Protein AF-A0A7C8ZZB2-F1 (afdb_monomer_lite)

Structure (mmCIF, N/CA/C/O backbone):
data_AF-A0A7C8ZZB2-F1
#
_entry.id   AF-A0A7C8Z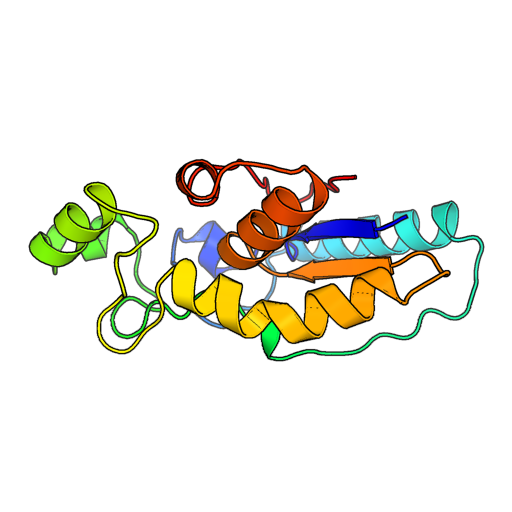ZB2-F1
#
loop_
_atom_site.group_PDB
_atom_site.id
_atom_site.type_symbol
_atom_site.label_atom_id
_atom_site.label_alt_id
_atom_site.label_comp_id
_atom_site.label_asym_id
_atom_site.label_entity_id
_atom_site.label_seq_id
_atom_site.pdbx_PDB_ins_code
_atom_site.Cartn_x
_atom_site.Cartn_y
_atom_site.Cartn_z
_atom_site.occupancy
_atom_site.B_iso_or_equiv
_atom_site.auth_seq_id
_atom_site.auth_comp_id
_atom_site.auth_asym_id
_atom_site.auth_atom_id
_atom_site.pdbx_PDB_model_num
ATOM 1 N N . PRO A 1 1 ? 7.920 -7.420 -17.772 1.00 86.00 1 PRO A N 1
ATOM 2 C CA . PRO A 1 1 ? 7.326 -7.902 -16.501 1.00 86.00 1 PRO A CA 1
ATOM 3 C C . PRO A 1 1 ? 6.980 -6.697 -15.628 1.00 86.00 1 PRO A C 1
ATOM 5 O O . PRO A 1 1 ? 7.696 -5.698 -15.703 1.00 86.00 1 PRO A O 1
ATOM 8 N N . ILE A 1 2 ? 5.913 -6.791 -14.839 1.00 91.50 2 ILE A N 1
ATOM 9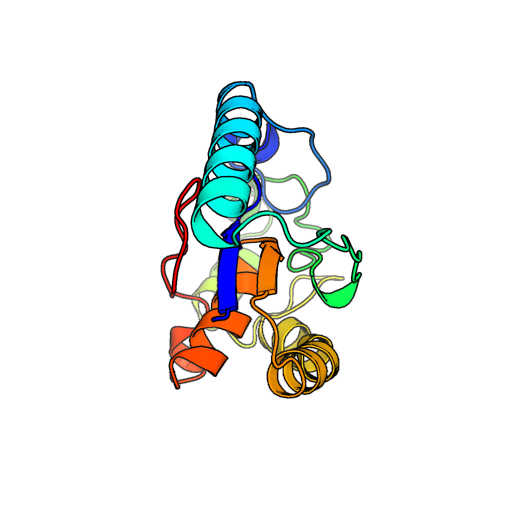 C CA . ILE A 1 2 ? 5.546 -5.783 -13.842 1.00 91.50 2 ILE A CA 1
ATOM 10 C C . ILE A 1 2 ? 5.887 -6.384 -12.482 1.00 91.50 2 ILE A C 1
ATOM 12 O O . ILE A 1 2 ? 5.403 -7.458 -12.153 1.00 91.50 2 ILE A O 1
ATOM 16 N N . LEU A 1 3 ? 6.764 -5.727 -11.731 1.00 94.31 3 LEU A N 1
ATOM 17 C CA . LEU A 1 3 ? 7.132 -6.134 -10.380 1.00 94.31 3 LEU A CA 1
ATOM 18 C C . LEU A 1 3 ? 6.460 -5.196 -9.390 1.00 94.31 3 LEU A C 1
ATOM 20 O O . LEU A 1 3 ? 6.620 -3.979 -9.492 1.00 94.31 3 LEU A O 1
ATOM 24 N N . LEU A 1 4 ? 5.741 -5.753 -8.425 1.00 97.19 4 LEU A N 1
ATOM 25 C CA . LEU A 1 4 ? 5.062 -4.995 -7.383 1.00 97.19 4 LEU A CA 1
ATOM 26 C C . LEU A 1 4 ? 5.792 -5.188 -6.057 1.00 97.19 4 LEU A C 1
ATOM 28 O O . LEU A 1 4 ? 6.079 -6.313 -5.653 1.00 97.19 4 LEU A O 1
ATOM 32 N N . THR A 1 5 ? 6.085 -4.099 -5.354 1.00 98.12 5 THR A N 1
ATOM 33 C CA . THR A 1 5 ? 6.606 -4.181 -3.989 1.00 98.12 5 THR A CA 1
ATOM 34 C C . THR A 1 5 ? 6.215 -2.974 -3.159 1.00 98.12 5 THR A C 1
ATOM 36 O O . THR A 1 5 ? 6.076 -1.858 -3.659 1.00 98.12 5 THR A O 1
ATOM 39 N N . ARG A 1 6 ? 6.079 -3.185 -1.852 1.00 98.38 6 ARG A N 1
ATOM 40 C CA . ARG A 1 6 ? 5.962 -2.082 -0.902 1.00 98.38 6 ARG A CA 1
ATOM 41 C C . ARG A 1 6 ? 7.272 -1.309 -0.797 1.00 98.38 6 ARG A C 1
ATOM 43 O O . ARG A 1 6 ? 8.348 -1.837 -1.099 1.00 98.38 6 ARG A O 1
ATOM 50 N N . HIS A 1 7 ? 7.174 -0.081 -0.301 1.00 97.75 7 HIS A N 1
ATOM 51 C CA . HIS A 1 7 ? 8.306 0.606 0.310 1.00 97.75 7 HIS A CA 1
ATOM 52 C C . HIS A 1 7 ? 8.955 -0.272 1.402 1.00 97.75 7 HIS A C 1
ATOM 54 O O . HIS A 1 7 ? 8.349 -1.214 1.928 1.00 97.75 7 HIS A O 1
ATOM 60 N N . GLY A 1 8 ? 10.209 0.022 1.749 1.00 98.19 8 GLY A N 1
ATOM 61 C CA . GLY A 1 8 ? 10.829 -0.590 2.925 1.00 98.19 8 GLY A CA 1
ATOM 62 C C . GLY A 1 8 ? 10.046 -0.240 4.194 1.00 98.19 8 GLY A C 1
ATOM 63 O O . GLY A 1 8 ? 9.399 0.799 4.245 1.00 98.19 8 GLY A O 1
ATOM 64 N N . GLU A 1 9 ? 10.092 -1.097 5.213 1.00 98.56 9 GLU A N 1
ATOM 65 C CA . GLU A 1 9 ? 9.520 -0.804 6.536 1.00 98.56 9 GLU A CA 1
ATOM 66 C C . GLU A 1 9 ? 9.822 0.638 6.992 1.00 98.56 9 GLU A C 1
ATOM 68 O O . GLU A 1 9 ? 10.980 1.057 7.022 1.00 98.56 9 GLU A O 1
ATOM 73 N N . SER A 1 10 ? 8.774 1.394 7.322 1.00 98.38 10 SER A N 1
ATOM 74 C CA . SER A 1 10 ? 8.869 2.754 7.861 1.00 98.38 10 SER A CA 1
ATOM 75 C C . SER A 1 10 ? 8.820 2.774 9.389 1.00 98.38 10 SER A C 1
ATOM 77 O O . SER A 1 10 ? 8.410 1.804 10.033 1.00 98.38 10 SER A O 1
ATOM 79 N N . LEU A 1 11 ? 9.179 3.907 9.996 1.00 98.19 11 LEU A N 1
ATOM 80 C CA . LEU A 1 11 ? 9.036 4.092 11.445 1.00 98.19 11 LEU A CA 1
ATOM 81 C C . LEU A 1 11 ? 7.574 3.988 11.910 1.00 98.19 11 LEU A C 1
ATOM 83 O O . LEU A 1 11 ? 7.322 3.520 13.022 1.00 98.19 11 LEU A O 1
ATOM 87 N N . ASP A 1 12 ? 6.607 4.375 11.075 1.00 97.69 12 ASP A N 1
ATOM 88 C CA . ASP A 1 12 ? 5.186 4.170 11.376 1.00 97.69 12 ASP A CA 1
ATOM 89 C C . ASP A 1 12 ? 4.785 2.699 11.300 1.00 97.69 12 ASP A C 1
ATOM 91 O O . ASP A 1 12 ? 3.999 2.253 12.136 1.00 97.69 12 ASP A O 1
ATOM 95 N N . ASN A 1 13 ? 5.376 1.908 10.394 1.00 97.12 13 ASN A N 1
ATOM 96 C CA . ASN A 1 13 ? 5.164 0.458 10.387 1.00 97.12 13 ASN A CA 1
ATOM 97 C C . ASN A 1 13 ? 5.656 -0.181 11.690 1.00 97.12 13 ASN A C 1
ATOM 99 O O . ASN A 1 13 ? 4.906 -0.938 12.303 1.00 97.12 13 ASN A O 1
ATOM 103 N N . VAL A 1 14 ? 6.855 0.189 12.160 1.00 97.44 14 VAL A N 1
ATOM 104 C CA . VAL A 1 14 ? 7.407 -0.285 13.446 1.00 97.44 14 VAL A CA 1
ATOM 105 C C . VAL A 1 14 ? 6.473 0.053 14.615 1.00 97.44 14 VAL A C 1
ATOM 107 O O . VAL A 1 14 ? 6.345 -0.717 15.564 1.00 97.44 14 VAL A O 1
ATOM 110 N N . ARG A 1 15 ? 5.792 1.202 14.547 1.00 96.75 15 ARG A N 1
ATOM 111 C CA . ARG A 1 15 ? 4.852 1.676 15.576 1.00 96.75 15 ARG A CA 1
ATOM 112 C C . ARG A 1 15 ? 3.412 1.190 15.377 1.00 96.75 15 ARG A C 1
ATOM 114 O O . ARG A 1 15 ? 2.570 1.484 16.220 1.00 96.75 15 ARG A O 1
ATOM 121 N N . GLY A 1 16 ? 3.109 0.497 14.279 1.00 96.25 16 GLY A N 1
ATOM 122 C CA . GLY A 1 16 ? 1.752 0.071 13.927 1.00 96.25 16 GLY A CA 1
ATOM 123 C C . GLY A 1 16 ? 0.787 1.217 13.591 1.00 96.25 16 GLY A C 1
ATOM 124 O O . GLY A 1 16 ? -0.425 1.052 13.751 1.00 96.25 16 GLY A O 1
ATOM 125 N N . ARG A 1 17 ? 1.301 2.378 13.165 1.00 96.81 17 ARG A N 1
ATOM 126 C CA . ARG A 1 17 ? 0.500 3.536 12.734 1.00 96.81 17 ARG A CA 1
ATOM 127 C C . ARG A 1 17 ? 0.121 3.399 11.257 1.00 96.81 17 ARG A C 1
ATOM 129 O O . ARG A 1 17 ? 0.893 2.856 10.466 1.00 96.81 17 ARG A O 1
ATOM 136 N N . ILE A 1 18 ? -1.077 3.857 10.898 1.00 95.06 18 ILE A N 1
ATOM 137 C CA . ILE A 1 18 ? -1.554 3.891 9.505 1.00 95.06 18 ILE A CA 1
ATOM 138 C C . ILE A 1 18 ? -1.364 5.282 8.891 1.00 95.06 18 ILE A C 1
ATOM 140 O O . ILE A 1 18 ? -1.333 6.268 9.623 1.00 95.06 18 ILE A O 1
ATOM 144 N N . GLY A 1 19 ? -1.272 5.364 7.562 1.00 93.38 19 GLY A N 1
ATOM 145 C CA . GLY A 1 19 ? -1.034 6.628 6.856 1.00 93.38 19 GLY A CA 1
ATOM 146 C C . GLY A 1 19 ? 0.323 7.244 7.215 1.00 93.38 19 GLY A C 1
ATOM 147 O O . GLY A 1 19 ? 1.279 6.517 7.492 1.00 93.38 19 GLY A O 1
ATOM 148 N N . GLY A 1 20 ? 0.382 8.577 7.250 1.00 91.88 20 GLY A N 1
ATOM 149 C CA . GLY A 1 20 ? 1.590 9.326 7.608 1.00 91.88 20 GLY A CA 1
ATOM 150 C C . GLY A 1 20 ? 2.621 9.431 6.478 1.00 91.88 20 GLY A C 1
ATOM 151 O O . GLY A 1 20 ? 2.378 9.008 5.353 1.00 91.88 20 GLY A O 1
ATOM 152 N N . ASP A 1 21 ? 3.772 10.027 6.801 1.00 94.31 21 ASP A N 1
ATOM 153 C CA . ASP A 1 21 ? 4.893 10.267 5.874 1.00 94.31 21 ASP A CA 1
ATOM 154 C C . ASP A 1 21 ? 6.238 10.089 6.607 1.00 94.31 21 ASP A C 1
ATOM 156 O O . ASP A 1 21 ? 7.119 10.951 6.615 1.00 94.31 21 ASP A O 1
ATOM 160 N N . SER A 1 22 ? 6.356 8.999 7.374 1.00 96.06 22 SER A N 1
ATOM 161 C CA . SER A 1 22 ? 7.585 8.707 8.115 1.00 96.06 22 SER A CA 1
ATOM 162 C C . SER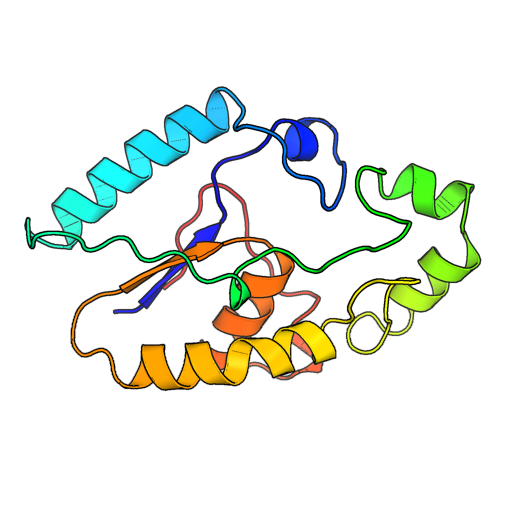 A 1 22 ? 8.692 8.148 7.227 1.00 96.06 22 SER A C 1
ATOM 164 O O . SER A 1 22 ? 8.468 7.475 6.223 1.00 96.06 22 SER A O 1
ATOM 166 N N . THR A 1 23 ? 9.929 8.374 7.664 1.00 97.62 23 THR A N 1
ATOM 167 C CA . THR A 1 23 ? 11.120 7.806 7.036 1.00 97.62 23 THR A CA 1
ATOM 168 C C . THR A 1 23 ? 11.201 6.288 7.215 1.00 97.62 23 THR A C 1
ATOM 170 O O . THR A 1 23 ? 10.527 5.691 8.064 1.00 97.62 23 THR A O 1
ATOM 173 N N . LEU A 1 24 ? 12.089 5.661 6.441 1.00 98.25 24 LEU A N 1
ATOM 174 C CA . LEU A 1 24 ? 12.426 4.247 6.581 1.00 98.25 24 LEU A CA 1
ATOM 175 C C . LEU A 1 24 ? 13.041 3.938 7.958 1.00 98.25 24 LEU A C 1
ATOM 177 O O . LEU A 1 24 ? 13.708 4.779 8.564 1.00 98.25 24 LEU A O 1
ATOM 181 N N . SER A 1 25 ? 12.813 2.716 8.439 1.00 98.50 25 SER A N 1
ATOM 182 C CA . SER A 1 25 ? 13.592 2.105 9.518 1.00 98.50 25 SER A CA 1
ATOM 183 C C . SER A 1 25 ? 14.935 1.590 8.981 1.00 98.50 25 SER A C 1
ATOM 185 O O . SER A 1 25 ? 15.131 1.478 7.768 1.00 98.50 25 SER A O 1
ATOM 187 N N . ASP A 1 26 ? 15.843 1.172 9.868 1.00 98.50 26 ASP A N 1
ATOM 188 C CA . ASP A 1 26 ? 17.103 0.526 9.465 1.00 98.50 26 ASP A CA 1
ATOM 189 C C . ASP A 1 26 ? 16.865 -0.730 8.604 1.00 98.50 26 ASP A C 1
ATOM 191 O O . ASP A 1 26 ? 17.596 -1.002 7.645 1.00 98.50 26 ASP A O 1
ATOM 195 N N . ALA A 1 27 ? 15.810 -1.493 8.911 1.00 98.44 27 ALA A N 1
ATOM 196 C CA . ALA A 1 27 ? 15.414 -2.656 8.124 1.00 98.44 27 ALA A CA 1
ATOM 197 C C . ALA A 1 27 ? 14.840 -2.244 6.755 1.00 98.44 27 ALA A C 1
ATOM 199 O O . ALA A 1 27 ? 15.114 -2.901 5.747 1.00 98.44 27 ALA A O 1
ATOM 200 N N . GLY A 1 28 ? 14.086 -1.141 6.698 1.00 98.56 28 GLY A N 1
ATOM 201 C CA . GLY A 1 28 ? 13.607 -0.531 5.456 1.00 98.56 28 GLY A CA 1
ATOM 202 C C . GLY A 1 28 ? 14.740 -0.077 4.534 1.00 98.56 28 GLY A C 1
ATOM 203 O O . GLY A 1 28 ? 14.732 -0.408 3.347 1.00 98.56 28 GLY A O 1
ATOM 204 N N . GLU A 1 29 ? 15.753 0.594 5.080 1.00 98.56 29 GLU A N 1
ATOM 205 C CA . GLU A 1 29 ? 16.957 1.016 4.351 1.00 98.56 29 GLU A CA 1
ATOM 206 C C . GLU A 1 29 ? 17.752 -0.179 3.807 1.00 98.56 29 GLU A C 1
ATOM 208 O O . GLU A 1 29 ? 18.221 -0.186 2.662 1.00 98.56 29 GLU A O 1
ATOM 213 N N . LEU A 1 30 ? 17.881 -1.244 4.605 1.00 98.44 30 LEU A N 1
ATOM 214 C CA . LEU A 1 30 ? 18.513 -2.483 4.155 1.00 98.44 30 LEU A CA 1
ATOM 215 C C . LEU A 1 30 ? 17.735 -3.124 2.998 1.00 98.44 30 LEU A C 1
ATOM 217 O O . LEU A 1 30 ? 18.345 -3.615 2.042 1.00 98.44 30 LEU A O 1
ATOM 221 N N . TYR A 1 31 ? 16.405 -3.119 3.069 1.00 98.50 31 TYR A N 1
ATOM 222 C CA . TYR A 1 31 ? 15.561 -3.616 1.990 1.00 98.50 31 TYR A CA 1
ATOM 223 C C . TYR A 1 31 ? 15.732 -2.796 0.707 1.00 98.50 31 TYR A C 1
ATOM 225 O O . TYR A 1 31 ? 15.949 -3.388 -0.349 1.00 98.50 31 TYR A O 1
ATOM 233 N N . ALA A 1 32 ? 15.735 -1.463 0.789 1.00 97.56 32 ALA A N 1
ATOM 234 C CA . ALA A 1 32 ? 15.927 -0.590 -0.370 1.00 97.56 32 ALA A CA 1
ATOM 235 C C . ALA A 1 32 ? 17.243 -0.895 -1.113 1.00 97.56 32 ALA A C 1
ATOM 237 O O . ALA A 1 32 ? 17.253 -1.051 -2.336 1.00 97.56 32 ALA A O 1
ATOM 238 N N . LYS A 1 33 ? 18.345 -1.096 -0.374 1.00 97.38 33 LYS A N 1
ATOM 239 C CA . LYS A 1 33 ? 19.644 -1.498 -0.951 1.00 97.38 33 LYS A CA 1
ATOM 240 C C . LYS A 1 33 ? 19.582 -2.867 -1.632 1.00 97.38 33 LYS A C 1
ATOM 242 O O . LYS A 1 33 ? 20.144 -3.055 -2.711 1.00 97.38 33 LYS A O 1
ATOM 247 N N . LYS A 1 34 ? 18.902 -3.842 -1.019 1.00 97.38 34 LYS A N 1
ATOM 248 C CA . LYS A 1 34 ? 18.721 -5.180 -1.607 1.00 97.38 34 LYS A CA 1
ATOM 249 C C . LYS A 1 34 ? 17.855 -5.137 -2.866 1.00 97.38 34 LYS A C 1
ATOM 251 O O . LYS A 1 34 ? 18.195 -5.809 -3.837 1.00 97.38 34 LYS A O 1
ATOM 256 N N . LEU A 1 35 ? 16.790 -4.337 -2.863 1.00 95.38 35 LEU A N 1
ATOM 257 C CA . LEU A 1 35 ? 15.909 -4.143 -4.010 1.00 95.38 35 LEU A CA 1
ATOM 258 C C . LEU A 1 35 ? 16.667 -3.520 -5.186 1.00 95.38 35 LEU A C 1
ATOM 260 O O . LEU A 1 35 ? 16.577 -4.037 -6.295 1.00 95.38 35 LEU A O 1
ATOM 264 N N . ALA A 1 36 ? 17.474 -2.482 -4.944 1.00 92.88 36 ALA A N 1
ATOM 265 C CA . ALA A 1 36 ? 18.308 -1.870 -5.979 1.00 92.88 36 ALA A CA 1
ATOM 266 C C . ALA A 1 36 ? 19.238 -2.902 -6.645 1.00 92.88 36 ALA A C 1
ATOM 268 O O . ALA A 1 36 ? 19.218 -3.061 -7.865 1.00 92.88 36 ALA A O 1
ATOM 269 N N . ASN A 1 37 ? 19.962 -3.687 -5.838 1.00 92.62 37 ASN A N 1
ATOM 270 C CA . ASN A 1 37 ? 20.834 -4.758 -6.332 1.00 92.62 37 ASN A CA 1
ATOM 271 C C . ASN A 1 37 ? 20.065 -5.849 -7.099 1.00 92.62 37 ASN A C 1
ATOM 273 O O . ASN A 1 37 ? 20.584 -6.427 -8.055 1.00 92.62 37 ASN A O 1
ATOM 277 N N . PHE A 1 38 ? 18.846 -6.182 -6.665 1.00 92.38 38 PHE A N 1
ATOM 278 C CA . PHE A 1 38 ? 17.991 -7.151 -7.351 1.00 92.38 38 PHE A CA 1
ATOM 279 C C . PHE A 1 38 ? 17.561 -6.638 -8.730 1.00 92.38 38 PHE A C 1
ATOM 281 O O . PHE A 1 38 ? 17.705 -7.358 -9.721 1.00 92.38 38 PHE A O 1
ATOM 288 N N . VAL A 1 39 ? 17.080 -5.394 -8.803 1.00 89.94 39 VAL A N 1
ATOM 289 C CA . VAL A 1 39 ? 16.628 -4.766 -10.052 1.00 89.94 39 VAL A CA 1
ATOM 290 C C . VAL A 1 39 ? 17.786 -4.630 -11.036 1.00 89.94 39 VAL A C 1
ATOM 292 O O . VAL A 1 39 ? 17.632 -5.012 -12.194 1.00 89.94 39 VAL A O 1
ATOM 295 N N . GLU A 1 40 ? 18.960 -4.186 -10.582 1.00 88.06 40 GLU A N 1
ATOM 296 C CA . GLU A 1 40 ? 20.155 -4.058 -11.426 1.00 88.06 40 GLU A CA 1
ATOM 297 C C . GLU A 1 40 ? 20.545 -5.395 -12.076 1.00 88.06 40 GLU A C 1
ATOM 299 O O . GLU A 1 40 ? 20.782 -5.466 -13.285 1.00 88.06 40 GLU A O 1
ATOM 304 N N . LYS A 1 41 ? 20.538 -6.481 -11.293 1.00 88.56 41 LYS A N 1
ATOM 305 C CA . LYS A 1 41 ? 20.860 -7.828 -11.784 1.00 88.56 41 LYS A CA 1
ATOM 306 C C . LYS A 1 41 ? 19.797 -8.383 -12.731 1.00 88.56 41 LYS A C 1
ATOM 308 O O . LYS A 1 41 ? 20.147 -9.028 -13.719 1.00 88.56 41 LYS A O 1
ATOM 313 N N . ARG A 1 42 ? 18.510 -8.173 -12.433 1.00 87.25 42 ARG A N 1
ATOM 314 C CA . ARG A 1 42 ? 17.390 -8.739 -13.208 1.00 87.25 42 ARG A CA 1
ATOM 315 C C . ARG A 1 42 ? 17.148 -7.987 -14.517 1.00 87.25 42 ARG A C 1
ATOM 317 O O . ARG A 1 42 ? 16.867 -8.628 -15.525 1.00 87.25 42 ARG A O 1
ATOM 324 N N . MET A 1 43 ? 17.299 -6.662 -14.511 1.00 81.94 43 MET A N 1
ATOM 325 C CA . MET A 1 43 ? 16.951 -5.783 -15.637 1.00 81.94 43 MET A CA 1
ATOM 326 C C . MET A 1 43 ? 18.159 -5.359 -16.498 1.00 81.94 43 MET A C 1
ATOM 328 O O . MET A 1 43 ? 18.032 -4.471 -17.333 1.00 81.94 43 MET A O 1
ATOM 332 N N . LYS A 1 44 ? 19.328 -5.998 -16.325 1.00 71.69 44 LYS A N 1
ATOM 333 C CA . LYS A 1 44 ? 20.520 -5.890 -17.199 1.00 71.69 44 LYS A CA 1
ATOM 334 C C . LYS A 1 44 ? 20.949 -4.455 -17.570 1.00 71.69 44 LYS A C 1
ATOM 336 O O . LYS A 1 44 ? 21.284 -4.186 -18.719 1.00 71.69 44 LYS A O 1
ATOM 341 N N . SER A 1 45 ? 21.042 -3.570 -16.576 1.00 60.69 45 SER A N 1
ATOM 342 C CA . SER A 1 45 ? 21.695 -2.249 -16.689 1.00 60.69 45 SER A CA 1
ATOM 343 C C . SER A 1 45 ? 21.129 -1.305 -17.771 1.00 60.69 45 SER A C 1
ATOM 345 O O . SER A 1 45 ? 21.839 -0.441 -18.288 1.00 60.69 45 SER A O 1
ATOM 347 N N . GLU A 1 46 ? 19.840 -1.415 -18.107 1.00 63.81 46 GLU A N 1
ATOM 348 C CA . GLU A 1 46 ? 19.156 -0.301 -18.769 1.00 63.81 46 GLU A CA 1
ATOM 349 C C . GLU A 1 46 ? 19.040 0.882 -17.797 1.00 63.81 46 GLU A C 1
ATOM 351 O O . GLU A 1 46 ? 18.902 0.712 -16.582 1.00 63.81 46 GLU A O 1
ATOM 356 N N . ARG A 1 47 ? 19.136 2.107 -18.321 1.00 68.69 47 ARG A N 1
ATOM 357 C CA . ARG A 1 47 ? 19.065 3.325 -17.509 1.00 68.69 47 ARG A CA 1
ATOM 358 C C . ARG A 1 47 ? 17.661 3.424 -16.908 1.00 68.69 47 ARG A C 1
ATOM 360 O O . ARG A 1 47 ? 16.720 3.793 -17.604 1.00 68.69 47 ARG A O 1
ATOM 367 N N . ALA A 1 48 ? 17.522 3.078 -15.630 1.00 74.75 48 ALA A N 1
ATOM 368 C CA . ALA A 1 48 ? 16.241 3.134 -14.941 1.00 74.75 48 ALA A CA 1
ATOM 369 C C . ALA A 1 48 ? 15.759 4.590 -14.854 1.00 74.75 48 ALA A C 1
ATOM 371 O O . ALA A 1 48 ? 16.434 5.448 -14.282 1.00 74.75 48 ALA A O 1
ATOM 372 N N . ALA A 1 49 ? 14.590 4.867 -15.427 1.00 85.44 49 ALA A N 1
ATOM 373 C CA . ALA A 1 49 ? 13.880 6.114 -15.199 1.00 85.44 49 ALA A CA 1
ATOM 374 C C . ALA A 1 49 ? 13.001 5.948 -13.955 1.00 85.44 49 ALA A C 1
ATOM 376 O O . ALA A 1 49 ? 12.152 5.060 -13.905 1.00 85.44 49 ALA A O 1
ATOM 377 N N . CYS A 1 50 ? 13.210 6.795 -12.950 1.00 88.56 50 CYS A N 1
ATOM 378 C CA . CYS A 1 50 ? 12.324 6.877 -11.795 1.00 88.56 50 CYS A CA 1
ATOM 379 C C . CYS A 1 50 ? 11.294 7.978 -12.051 1.00 88.56 50 CYS A C 1
ATOM 381 O O . CYS A 1 50 ? 11.668 9.115 -12.345 1.00 88.56 50 CYS A O 1
ATOM 383 N N . VAL A 1 51 ? 10.009 7.643 -11.947 1.00 92.50 51 VAL A N 1
ATOM 384 C CA . VAL A 1 51 ? 8.904 8.592 -12.113 1.00 92.50 51 VAL A CA 1
ATOM 385 C C . VAL A 1 51 ? 8.015 8.511 -10.882 1.00 92.50 51 VAL A C 1
ATOM 387 O O . VAL A 1 51 ? 7.587 7.429 -10.491 1.00 92.50 51 VAL A O 1
ATOM 390 N N . GLN A 1 52 ? 7.728 9.660 -10.277 1.00 94.62 52 GLN A N 1
ATOM 391 C CA . GLN A 1 52 ? 6.820 9.754 -9.139 1.00 94.62 52 GLN A CA 1
ATOM 392 C C . GLN A 1 52 ? 5.394 10.009 -9.622 1.00 94.62 52 GLN A C 1
ATOM 394 O O . GLN A 1 52 ? 5.162 10.881 -10.459 1.00 94.62 52 GLN A O 1
ATOM 399 N N . TRP A 1 53 ? 4.440 9.259 -9.077 1.00 95.31 53 TRP A N 1
ATOM 400 C CA . TRP A 1 53 ? 3.020 9.386 -9.389 1.00 95.31 53 TRP A CA 1
ATOM 401 C C . TRP A 1 53 ? 2.246 9.565 -8.094 1.00 95.31 53 TRP A C 1
ATOM 403 O O . TRP A 1 53 ? 2.224 8.655 -7.275 1.00 95.31 53 TRP A O 1
ATOM 413 N N . ARG A 1 54 ? 1.539 10.690 -7.936 1.00 95.00 54 ARG A N 1
ATOM 414 C CA . ARG A 1 54 ? 0.657 10.899 -6.768 1.00 95.00 54 ARG A CA 1
ATOM 415 C C . ARG A 1 54 ? -0.456 9.855 -6.670 1.00 95.00 54 ARG A C 1
ATOM 417 O O . ARG A 1 54 ? -0.934 9.544 -5.591 1.00 95.00 54 ARG A O 1
ATOM 424 N N . ALA A 1 55 ? -0.834 9.250 -7.797 1.00 96.00 55 ALA A N 1
ATOM 425 C CA . ALA A 1 55 ? -1.768 8.129 -7.817 1.00 96.00 55 ALA A CA 1
ATOM 426 C C . ALA A 1 55 ? -1.237 6.869 -7.101 1.00 96.00 55 ALA A C 1
ATOM 428 O O . ALA A 1 55 ? -2.024 5.957 -6.878 1.00 96.00 55 ALA A O 1
ATOM 429 N N . LEU A 1 56 ? 0.051 6.803 -6.738 1.00 97.56 56 LEU A N 1
ATOM 430 C CA . LEU A 1 56 ? 0.660 5.708 -5.971 1.00 97.56 56 LEU A CA 1
ATOM 431 C C . LEU A 1 56 ? 0.785 5.991 -4.465 1.00 97.56 56 LEU A C 1
ATOM 433 O O . LEU A 1 56 ? 1.282 5.124 -3.734 1.00 97.56 56 LEU A O 1
ATOM 437 N N . ASP A 1 57 ? 0.342 7.158 -3.994 1.00 97.75 57 ASP A N 1
ATOM 438 C CA . ASP A 1 57 ? 0.301 7.476 -2.564 1.00 97.75 57 ASP A CA 1
ATOM 439 C C . ASP A 1 57 ? -0.671 6.523 -1.851 1.00 97.75 57 ASP A C 1
ATOM 441 O O . ASP A 1 57 ? -1.661 6.085 -2.451 1.00 97.75 57 ASP A O 1
ATOM 445 N N . GLU A 1 58 ? -0.384 6.170 -0.593 1.00 98.19 58 GLU A N 1
ATOM 446 C CA . GLU A 1 58 ? -1.230 5.262 0.196 1.00 98.19 58 GLU A CA 1
ATOM 447 C C . GLU A 1 58 ? -2.679 5.758 0.277 1.00 98.19 58 GLU A C 1
ATOM 449 O O . GLU A 1 58 ? -2.964 6.939 0.077 1.00 98.19 58 GLU A O 1
ATOM 454 N N . ILE A 1 59 ? -3.606 4.840 0.567 1.00 98.38 59 ILE A N 1
ATOM 455 C CA . ILE A 1 59 ? -4.978 5.211 0.910 1.00 98.38 59 ILE A CA 1
ATOM 456 C C . ILE A 1 59 ? -4.974 6.281 2.009 1.00 98.38 59 ILE A C 1
ATOM 458 O O . ILE A 1 59 ? -4.420 6.081 3.091 1.00 98.38 59 ILE A O 1
ATOM 462 N N . ASN A 1 60 ? -5.614 7.412 1.733 1.00 98.19 60 ASN A N 1
ATOM 463 C CA . ASN A 1 60 ? -5.750 8.497 2.693 1.00 98.19 60 ASN A CA 1
ATOM 464 C C . ASN A 1 60 ? -6.721 8.073 3.808 1.00 98.19 60 ASN A C 1
ATOM 466 O O . ASN A 1 60 ? -7.921 7.919 3.557 1.00 98.19 60 ASN A O 1
ATOM 470 N N . ALA A 1 61 ? -6.232 7.884 5.038 1.00 97.38 61 ALA A N 1
ATOM 471 C CA . ALA A 1 61 ? -7.080 7.507 6.169 1.00 97.38 61 ALA A CA 1
ATOM 472 C C . ALA A 1 61 ? -7.722 8.724 6.862 1.00 97.38 61 ALA A C 1
ATOM 474 O O . ALA A 1 61 ? -8.434 8.572 7.858 1.00 97.38 61 ALA A O 1
ATOM 475 N N . GLY A 1 62 ? -7.534 9.930 6.321 1.00 96.69 62 GLY A N 1
ATOM 476 C CA . GLY A 1 62 ? -8.199 11.157 6.735 1.00 96.69 62 GLY A CA 1
ATOM 477 C C . GLY A 1 62 ? -7.914 11.482 8.194 1.00 96.69 62 GLY A C 1
ATOM 478 O O . GLY A 1 62 ? -6.769 11.595 8.622 1.00 96.69 62 GLY A O 1
ATOM 479 N N . VAL A 1 63 ? -8.971 11.604 8.996 1.00 96.06 63 VAL A N 1
ATOM 480 C CA . VAL A 1 63 ? -8.830 11.847 10.445 1.00 96.06 63 VAL A CA 1
ATOM 481 C C . VAL A 1 63 ? -8.146 10.697 11.198 1.00 96.06 63 VAL A C 1
ATOM 483 O O . VAL A 1 63 ? -7.747 10.882 12.346 1.00 96.06 63 VAL A O 1
ATOM 486 N N . CYS A 1 64 ? -8.021 9.521 10.577 1.00 95.81 64 CYS A N 1
ATOM 487 C CA . CYS A 1 64 ? -7.340 8.354 11.129 1.00 95.81 64 CYS A CA 1
ATOM 488 C C . CYS A 1 64 ? -5.874 8.228 10.671 1.00 95.81 64 CYS A C 1
ATOM 490 O O . CYS A 1 64 ? -5.254 7.196 10.932 1.00 95.81 64 CYS A O 1
ATOM 492 N N . ASP A 1 65 ? -5.301 9.230 10.004 1.00 95.25 65 ASP A N 1
ATOM 493 C CA . ASP A 1 65 ? -3.871 9.224 9.689 1.00 95.25 65 ASP A CA 1
ATOM 494 C C . ASP A 1 65 ? -3.015 9.339 10.958 1.00 95.25 65 ASP A C 1
ATOM 496 O O . ASP A 1 65 ? -3.322 10.066 11.905 1.00 95.25 65 ASP A O 1
ATOM 500 N N . GLY A 1 66 ? -1.907 8.602 10.9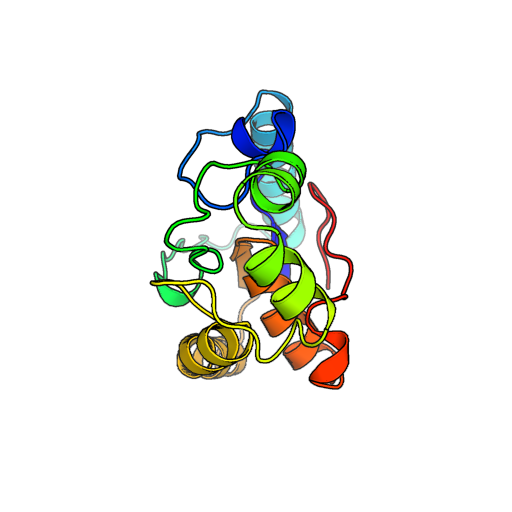82 1.00 95.19 66 GLY A N 1
ATOM 501 C CA . GLY A 1 66 ? -0.930 8.617 12.063 1.00 95.19 66 GLY A CA 1
ATOM 502 C C . GLY A 1 66 ? -1.382 7.926 13.348 1.00 95.19 66 GLY A C 1
ATOM 503 O O . GLY A 1 66 ? -0.630 7.948 14.320 1.00 95.19 66 GLY A O 1
ATOM 504 N N . VAL A 1 67 ? -2.556 7.295 13.399 1.00 95.25 67 VAL A N 1
ATOM 505 C CA . VAL A 1 67 ? -3.024 6.542 14.578 1.00 95.25 67 VAL A CA 1
ATOM 506 C C . VAL A 1 67 ? -2.904 5.035 14.372 1.00 95.25 67 VAL A C 1
ATOM 508 O O . VAL A 1 67 ? -2.795 4.532 13.254 1.00 95.25 67 VAL A O 1
ATOM 511 N N . THR A 1 68 ? -2.882 4.290 15.469 1.00 97.19 68 THR A N 1
ATOM 512 C CA . THR A 1 68 ? -2.897 2.824 15.448 1.00 97.19 68 THR A CA 1
ATOM 513 C C . THR A 1 68 ? -4.324 2.293 15.312 1.00 97.19 68 THR A C 1
ATOM 515 O O . THR A 1 68 ? -5.295 2.949 15.693 1.00 97.19 68 THR A O 1
ATOM 518 N N . TYR A 1 69 ? -4.475 1.059 14.826 1.00 94.69 69 TYR A N 1
ATOM 519 C CA . TYR A 1 69 ? -5.792 0.412 14.759 1.00 94.69 69 TYR A CA 1
ATOM 520 C C . TYR A 1 69 ? -6.473 0.278 16.132 1.00 94.69 69 TYR A C 1
ATOM 522 O O . TYR A 1 69 ? -7.694 0.412 16.215 1.00 94.69 69 TYR A O 1
ATOM 530 N N . GLU A 1 70 ? -5.705 0.059 17.202 1.00 96.94 70 GLU A N 1
ATOM 531 C CA . GLU A 1 70 ? -6.235 -0.019 18.571 1.00 96.94 70 GLU A CA 1
ATOM 532 C C . GLU A 1 70 ? -6.749 1.340 19.066 1.00 96.94 70 GLU A C 1
ATOM 534 O O . GLU A 1 70 ? -7.803 1.416 19.700 1.00 96.94 70 GLU A O 1
ATOM 539 N N . GLU A 1 71 ? -6.058 2.433 18.730 1.00 97.19 71 GLU A N 1
ATOM 540 C CA . GLU A 1 71 ? -6.533 3.789 19.023 1.00 97.19 71 GLU A CA 1
ATOM 541 C C . GLU A 1 71 ? -7.818 4.112 18.254 1.00 97.19 71 GLU A C 1
ATOM 543 O O . GLU A 1 71 ? -8.742 4.663 18.849 1.00 97.19 71 GLU A O 1
ATOM 548 N N . ILE A 1 72 ? -7.927 3.722 16.977 1.00 96.75 72 ILE A N 1
ATOM 549 C CA . ILE A 1 72 ? -9.166 3.891 16.195 1.00 96.75 72 ILE A CA 1
ATOM 550 C C . ILE A 1 72 ? -10.308 3.114 16.851 1.00 96.75 72 ILE A C 1
ATOM 552 O O . ILE A 1 72 ? -11.370 3.674 17.098 1.00 96.75 72 ILE A O 1
ATOM 556 N N . LYS A 1 73 ? -10.082 1.845 17.202 1.00 97.06 73 LYS A N 1
ATOM 557 C CA . LYS A 1 73 ? -11.089 1.000 17.855 1.00 97.06 73 LYS A CA 1
ATOM 558 C C . LYS A 1 73 ? -11.587 1.594 19.174 1.00 97.06 73 LYS A C 1
ATOM 560 O O . LYS A 1 73 ? -12.769 1.488 19.487 1.00 97.06 73 LYS A O 1
ATOM 565 N N . LYS A 1 74 ? -10.692 2.211 19.950 1.00 97.69 74 LYS A N 1
ATOM 566 C CA . LYS A 1 74 ? -11.019 2.826 21.241 1.00 97.69 74 LYS A CA 1
ATOM 567 C C . LYS A 1 74 ? -11.711 4.183 21.095 1.00 97.69 74 LYS A C 1
ATOM 569 O O . LYS A 1 74 ? -12.675 4.445 21.807 1.00 97.69 74 LYS A O 1
ATOM 574 N N . ASN A 1 75 ? -11.194 5.050 20.227 1.00 96.81 75 ASN A N 1
ATOM 575 C CA . ASN A 1 75 ? -11.604 6.455 20.146 1.00 96.81 75 ASN A CA 1
ATOM 576 C C . ASN A 1 75 ? -12.728 6.690 19.124 1.00 96.81 75 ASN A C 1
ATOM 578 O O . ASN A 1 75 ? -13.465 7.663 19.248 1.00 96.81 75 ASN A O 1
ATOM 582 N N . MET A 1 76 ? -12.852 5.821 18.118 1.00 96.38 76 MET A N 1
ATOM 583 C CA . MET A 1 76 ? -13.822 5.901 17.019 1.00 96.38 76 MET A CA 1
ATOM 584 C C . MET A 1 76 ? -14.405 4.501 16.708 1.00 96.38 76 MET A C 1
ATOM 586 O O . MET A 1 76 ? -14.219 3.975 15.607 1.00 96.38 76 MET A O 1
ATOM 590 N N . PRO A 1 77 ? -15.096 3.852 17.669 1.00 97.31 77 PRO A N 1
ATOM 591 C CA . PRO A 1 77 ? -15.559 2.467 17.523 1.00 97.31 77 PRO A CA 1
ATOM 592 C C . PRO A 1 77 ? -16.545 2.274 16.362 1.00 97.31 77 PRO A C 1
ATOM 594 O O . PRO A 1 77 ? -16.522 1.235 15.705 1.00 97.31 77 PRO A O 1
ATOM 597 N N . GLU A 1 78 ? -17.379 3.276 16.073 1.00 96.31 78 GLU A N 1
ATOM 598 C CA . GLU A 1 78 ? -18.332 3.236 14.956 1.00 96.31 78 GLU A CA 1
ATOM 599 C C . GLU A 1 78 ? -17.623 3.168 13.598 1.00 96.31 78 GLU A C 1
ATOM 601 O O . GLU A 1 78 ? -18.016 2.381 12.735 1.00 96.31 78 GLU A O 1
ATOM 606 N N . GLU A 1 79 ? -16.533 3.922 13.428 1.00 96.44 79 GLU A N 1
ATOM 607 C CA . GLU A 1 79 ? -15.707 3.893 12.216 1.00 96.44 79 GLU A CA 1
ATOM 608 C C . GLU A 1 79 ? -14.988 2.548 12.069 1.00 96.44 79 GLU A C 1
ATOM 610 O O . GLU A 1 79 ? -14.954 1.954 10.988 1.00 96.44 79 GLU A O 1
ATOM 615 N N . TYR A 1 80 ? -14.454 2.021 13.177 1.00 96.69 80 TYR A N 1
ATOM 616 C CA . TYR A 1 80 ? -13.799 0.715 13.200 1.00 96.69 80 TYR A CA 1
ATOM 617 C C . TYR A 1 80 ? -14.748 -0.410 12.753 1.00 96.69 80 TYR A C 1
ATOM 619 O O . TYR A 1 80 ? -14.388 -1.215 11.888 1.00 96.69 80 TYR A O 1
ATOM 627 N N . GLU A 1 81 ? -15.965 -0.455 13.303 1.00 97.75 81 GLU A N 1
ATOM 628 C CA . GLU A 1 81 ? -16.960 -1.471 12.944 1.00 97.75 81 GLU A CA 1
ATOM 629 C C . GLU A 1 81 ? -17.516 -1.263 11.529 1.00 97.75 81 GLU A C 1
ATOM 631 O O . GLU A 1 81 ? -17.667 -2.236 10.786 1.00 97.75 81 GLU A O 1
ATOM 636 N N . SER A 1 82 ? -17.742 -0.015 11.104 1.00 97.38 82 SER A N 1
ATOM 637 C CA . SER A 1 82 ? -18.188 0.296 9.737 1.00 97.38 82 SER A CA 1
ATOM 638 C C . SER A 1 82 ? -17.177 -0.186 8.698 1.00 97.38 82 SER A C 1
ATOM 640 O O . SER A 1 82 ? -17.543 -0.881 7.747 1.00 97.38 82 SER A O 1
ATOM 642 N N . ARG A 1 83 ? -15.885 0.074 8.928 1.00 97.12 83 ARG A N 1
ATOM 643 C CA . ARG A 1 83 ? -14.804 -0.418 8.068 1.00 97.12 83 ARG A CA 1
ATOM 644 C C . ARG A 1 83 ? -14.684 -1.935 8.067 1.00 97.12 83 ARG A C 1
ATOM 646 O O . ARG A 1 83 ? -14.323 -2.523 7.053 1.00 97.12 83 ARG A O 1
ATOM 653 N N . LYS A 1 84 ? -14.915 -2.581 9.209 1.00 96.06 84 LYS A N 1
ATOM 654 C CA . LYS A 1 84 ? -14.866 -4.044 9.315 1.00 96.06 84 LYS A CA 1
ATOM 655 C C . LYS A 1 84 ? -16.020 -4.703 8.559 1.00 96.06 84 LYS A C 1
ATOM 657 O O . LYS A 1 84 ? -15.818 -5.768 7.982 1.00 96.06 84 LYS A O 1
ATOM 662 N N . LYS A 1 85 ? -17.201 -4.080 8.568 1.00 97.19 85 LYS A N 1
ATOM 663 C CA . LYS A 1 85 ? -18.408 -4.576 7.899 1.00 97.19 85 LYS A CA 1
ATOM 664 C C . LYS A 1 85 ? -18.295 -4.533 6.375 1.00 97.19 85 LYS A C 1
ATOM 666 O O . LYS A 1 85 ? -18.697 -5.490 5.726 1.00 97.19 85 LYS A O 1
ATOM 671 N N . ASP A 1 86 ? -17.765 -3.444 5.825 1.00 96.69 86 ASP A N 1
ATOM 672 C CA . ASP A 1 86 ? -17.599 -3.273 4.380 1.00 96.69 86 ASP A CA 1
ATOM 673 C C . ASP A 1 86 ? -16.303 -2.518 4.082 1.00 96.69 86 ASP A C 1
ATOM 675 O O . ASP A 1 86 ? -16.274 -1.302 3.909 1.00 96.69 86 ASP A O 1
ATOM 679 N N . LYS A 1 87 ? -15.194 -3.255 4.055 1.00 97.81 87 LYS A N 1
ATOM 680 C CA . LYS A 1 87 ? -13.862 -2.663 3.905 1.00 97.81 87 LYS A CA 1
ATOM 681 C C . LYS A 1 87 ? -13.613 -2.096 2.506 1.00 97.81 87 LYS A C 1
ATOM 683 O O . LYS A 1 87 ? -12.740 -1.243 2.361 1.00 97.81 87 LYS A O 1
ATOM 688 N N . LEU A 1 88 ? -14.335 -2.585 1.497 1.00 97.81 88 LEU A N 1
ATOM 689 C CA . LEU A 1 88 ? -14.205 -2.133 0.115 1.00 97.81 88 LEU A CA 1
ATOM 690 C C . LEU A 1 88 ? -14.841 -0.748 -0.054 1.00 97.81 88 LEU A C 1
ATOM 692 O O . LEU A 1 88 ? -14.182 0.169 -0.548 1.00 97.81 88 LEU A O 1
ATOM 696 N N . CYS A 1 89 ? -16.090 -0.589 0.397 1.00 97.88 89 CYS A N 1
ATOM 697 C CA . CYS A 1 89 ? -16.860 0.638 0.183 1.00 97.88 89 CYS A CA 1
ATOM 698 C C . CYS A 1 89 ? -16.727 1.656 1.323 1.00 97.88 89 CYS A C 1
ATOM 700 O O . CYS A 1 89 ? -17.050 2.828 1.128 1.00 97.88 89 CYS A O 1
ATOM 702 N N . TYR A 1 90 ? -16.268 1.247 2.511 1.00 98.19 90 TYR A N 1
ATOM 703 C CA . TYR A 1 90 ? -16.041 2.173 3.618 1.00 98.19 90 TYR A CA 1
ATOM 704 C C . TYR A 1 90 ? -15.037 3.255 3.221 1.00 98.19 90 TYR A C 1
ATOM 706 O O . TYR A 1 90 ? -13.903 2.962 2.834 1.00 98.19 90 TYR A O 1
ATOM 714 N N . ARG A 1 91 ? -15.452 4.512 3.380 1.00 98.56 91 ARG A N 1
ATOM 715 C CA . ARG A 1 91 ? -14.617 5.694 3.185 1.00 98.56 91 ARG A CA 1
ATOM 716 C C . ARG A 1 91 ? -14.256 6.279 4.541 1.00 98.56 91 ARG A C 1
ATOM 718 O O . ARG A 1 91 ? -15.150 6.621 5.311 1.00 98.56 91 ARG A O 1
ATOM 725 N N . TYR A 1 92 ? -12.962 6.441 4.804 1.00 98.00 92 TYR A N 1
ATOM 726 C CA . TYR A 1 92 ? -12.513 7.136 6.009 1.00 98.00 92 TYR A CA 1
ATOM 727 C C . TYR A 1 92 ? -13.083 8.565 6.074 1.00 98.00 92 TYR A C 1
ATOM 729 O O . TYR A 1 92 ? -13.161 9.238 5.039 1.00 98.00 92 TYR A O 1
ATOM 737 N N . PRO A 1 93 ? -13.437 9.093 7.262 1.00 97.06 93 PRO A N 1
ATOM 738 C CA . PRO A 1 93 ? -13.864 10.481 7.380 1.00 97.06 93 PRO A CA 1
ATOM 739 C C . PRO A 1 93 ? -12.766 11.433 6.889 1.00 97.06 93 PRO A C 1
ATOM 741 O O . PRO A 1 93 ? -11.653 11.445 7.418 1.00 97.06 93 PRO A O 1
ATOM 744 N N . ARG A 1 94 ? -13.094 12.247 5.875 1.00 96.75 94 ARG A N 1
ATOM 745 C CA . ARG A 1 94 ? -12.147 13.121 5.145 1.00 96.75 94 ARG A CA 1
ATOM 746 C C . ARG A 1 94 ? -10.987 12.371 4.464 1.00 96.75 94 ARG A C 1
ATOM 748 O O . ARG A 1 94 ? -9.940 12.969 4.236 1.00 96.75 94 ARG A O 1
ATOM 755 N N . GLY A 1 95 ? -11.179 11.095 4.151 1.00 97.69 95 GLY A N 1
ATOM 756 C CA . GLY A 1 95 ? -10.208 10.246 3.472 1.00 97.69 95 GLY A CA 1
ATOM 757 C C . GLY A 1 95 ? -10.826 9.495 2.294 1.00 97.69 95 GLY A C 1
ATOM 758 O O . GLY A 1 95 ? -11.808 9.937 1.694 1.00 97.69 95 GLY A O 1
ATOM 759 N N . GLU A 1 96 ? -10.237 8.350 1.977 1.00 98.50 96 GLU A N 1
ATOM 760 C CA . GLU A 1 96 ? -10.569 7.501 0.835 1.00 98.50 96 GLU A CA 1
ATOM 761 C C . GLU A 1 96 ? -11.191 6.163 1.270 1.00 98.50 96 GLU A C 1
ATOM 763 O O . GLU A 1 96 ? -11.057 5.707 2.410 1.00 98.50 96 GLU A O 1
ATOM 768 N N . SER A 1 97 ? -11.884 5.528 0.330 1.00 98.56 97 SER A N 1
ATOM 769 C CA . SER A 1 97 ? -12.237 4.106 0.325 1.00 98.56 97 SER A CA 1
ATOM 770 C C . SER A 1 97 ? -11.324 3.333 -0.631 1.00 98.56 97 SER A C 1
ATOM 772 O O . SER A 1 97 ? -10.589 3.930 -1.420 1.00 98.56 97 SER A O 1
ATOM 774 N N . TYR A 1 98 ? -11.393 1.998 -0.626 1.00 98.44 98 TYR A N 1
ATOM 775 C CA . TYR A 1 98 ? -10.703 1.218 -1.662 1.00 98.44 98 TYR A CA 1
ATOM 776 C C . TYR A 1 98 ? -11.258 1.517 -3.062 1.00 98.44 98 TYR A C 1
ATOM 778 O O . TYR A 1 98 ? -10.486 1.511 -4.016 1.00 98.44 98 TYR A O 1
ATOM 786 N N . LEU A 1 99 ? -12.553 1.830 -3.194 1.00 98.06 99 LEU A N 1
ATOM 787 C CA . LEU A 1 99 ? -13.140 2.234 -4.477 1.00 98.06 99 LEU A CA 1
ATOM 788 C C . LEU A 1 99 ? -12.542 3.548 -5.002 1.00 98.06 99 LEU A C 1
ATOM 790 O O . LEU A 1 99 ? -12.250 3.644 -6.190 1.00 98.06 99 LEU A O 1
ATOM 794 N N . ASP A 1 100 ? -12.292 4.522 -4.120 1.00 98.44 100 ASP A N 1
ATOM 795 C CA . ASP A 1 100 ? -11.631 5.781 -4.499 1.00 98.44 100 ASP A CA 1
ATOM 796 C C . ASP A 1 100 ? -10.195 5.524 -4.986 1.00 98.44 100 ASP A C 1
ATOM 798 O O . ASP A 1 100 ? -9.771 6.071 -6.006 1.00 98.44 100 ASP A O 1
ATOM 802 N N . VAL A 1 101 ? -9.469 4.629 -4.298 1.00 98.31 101 VAL A N 1
ATOM 803 C CA . VAL A 1 101 ? -8.117 4.197 -4.693 1.00 98.31 101 VAL A CA 1
ATOM 804 C C . VAL A 1 101 ? -8.136 3.530 -6.069 1.00 98.31 101 VAL A C 1
ATOM 806 O O . VAL A 1 101 ? -7.327 3.876 -6.924 1.00 98.31 101 VAL A O 1
ATOM 809 N N . ILE A 1 102 ? -9.069 2.606 -6.310 1.00 97.56 102 ILE A N 1
ATOM 810 C CA . ILE A 1 102 ? -9.222 1.926 -7.604 1.00 97.56 102 ILE A CA 1
ATOM 811 C C . ILE A 1 102 ? -9.471 2.949 -8.715 1.00 97.56 102 ILE A C 1
ATOM 813 O O . ILE A 1 102 ? -8.767 2.934 -9.724 1.00 97.56 102 ILE A O 1
ATOM 817 N N . GLN A 1 103 ? -10.403 3.879 -8.502 1.00 97.25 103 GLN A N 1
ATOM 818 C CA . GLN A 1 103 ? -10.746 4.897 -9.490 1.00 97.25 103 GLN A CA 1
ATOM 819 C C . GLN A 1 103 ? -9.544 5.787 -9.846 1.00 97.25 103 GLN A C 1
ATOM 821 O O . GLN A 1 103 ? -9.297 6.057 -11.021 1.00 97.25 103 GLN A O 1
ATOM 826 N N . ARG A 1 104 ? -8.745 6.231 -8.864 1.00 97.56 104 ARG A N 1
ATOM 827 C CA . ARG A 1 104 ? -7.561 7.065 -9.161 1.00 97.56 104 ARG A CA 1
ATOM 828 C C . ARG A 1 104 ? -6.396 6.296 -9.785 1.00 97.56 104 ARG A C 1
ATOM 830 O O . ARG A 1 104 ? -5.493 6.929 -10.333 1.00 97.56 104 ARG A O 1
ATOM 837 N N . LEU A 1 105 ? -6.388 4.965 -9.695 1.00 97.44 105 LEU A N 1
ATOM 838 C CA . LEU A 1 105 ? -5.369 4.115 -10.313 1.00 97.44 105 LEU A CA 1
ATOM 839 C C . LEU A 1 105 ? -5.647 3.823 -11.793 1.00 97.44 105 LEU A C 1
ATOM 841 O O . LEU A 1 105 ? -4.719 3.407 -12.484 1.00 97.44 105 LEU A O 1
ATOM 845 N N . GLU A 1 106 ? -6.852 4.088 -12.310 1.00 95.56 106 GLU A N 1
ATOM 846 C CA . GLU A 1 106 ? -7.199 3.840 -13.721 1.00 95.56 106 GLU A CA 1
ATOM 847 C C . GLU A 1 106 ? -6.184 4.434 -14.722 1.00 95.56 106 GLU A C 1
ATOM 849 O O . GLU A 1 106 ? -5.719 3.699 -15.597 1.00 95.56 106 GLU A O 1
ATOM 854 N N . PRO A 1 107 ? -5.735 5.705 -14.603 1.00 95.19 107 PRO A N 1
ATOM 855 C CA . PRO A 1 107 ? -4.760 6.258 -15.544 1.00 95.19 107 PRO A CA 1
ATOM 856 C C . PRO A 1 107 ? -3.393 5.572 -15.461 1.00 95.19 107 PRO A C 1
ATOM 858 O O . PRO A 1 107 ? -2.694 5.462 -16.467 1.00 95.19 107 PRO A O 1
ATOM 861 N N . LEU A 1 108 ? -3.003 5.111 -14.267 1.00 94.81 108 LEU A N 1
ATOM 862 C CA . LEU A 1 108 ? -1.755 4.377 -14.071 1.00 94.81 108 LEU A CA 1
ATOM 863 C C . LEU A 1 108 ? -1.838 2.987 -14.703 1.00 94.81 108 LEU A C 1
ATOM 865 O O . LEU A 1 108 ? -0.877 2.560 -15.332 1.00 94.81 108 LEU A O 1
ATOM 869 N N . ILE A 1 109 ? -2.972 2.300 -14.559 1.00 94.38 109 ILE A N 1
ATOM 870 C CA . ILE A 1 109 ? -3.205 0.986 -15.167 1.00 94.38 109 ILE A CA 1
ATOM 871 C C . ILE A 1 109 ? -3.049 1.071 -16.689 1.00 94.38 109 ILE A C 1
ATOM 873 O O . ILE A 1 109 ? -2.270 0.313 -17.263 1.00 94.38 109 ILE A O 1
ATOM 877 N N . ILE A 1 110 ? -3.694 2.055 -17.322 1.00 93.38 110 ILE A N 1
ATOM 878 C CA . ILE A 1 110 ? -3.580 2.285 -18.770 1.00 93.38 110 ILE A CA 1
ATOM 879 C C . ILE A 1 110 ? -2.120 2.520 -19.173 1.00 93.38 110 ILE A C 1
ATOM 881 O O . ILE A 1 110 ? -1.663 2.021 -20.201 1.00 93.38 110 ILE A O 1
ATOM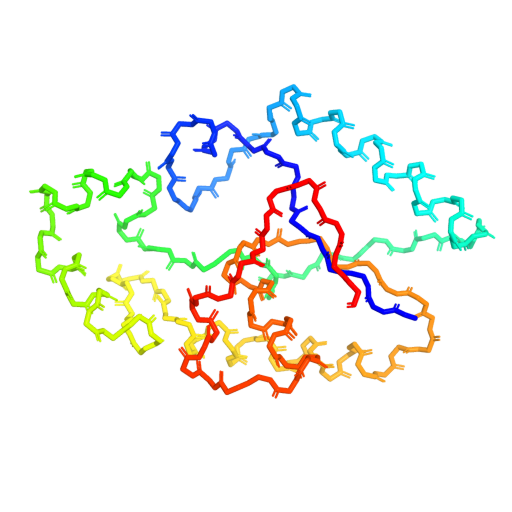 885 N N . GLU A 1 111 ? -1.364 3.279 -18.378 1.00 92.62 111 GLU A N 1
ATOM 886 C CA . GLU A 1 111 ? 0.046 3.521 -18.672 1.00 92.62 111 GLU A CA 1
ATOM 887 C C . GLU A 1 111 ? 0.892 2.253 -18.503 1.00 92.62 111 GLU A C 1
ATOM 889 O O . GLU A 1 111 ? 1.719 1.970 -19.368 1.00 92.62 111 GLU A O 1
ATOM 894 N N . LEU A 1 112 ? 0.654 1.456 -17.455 1.00 92.06 112 LEU A N 1
ATOM 895 C CA . LEU A 1 112 ? 1.338 0.181 -17.219 1.00 92.06 112 LEU A CA 1
ATOM 896 C C . LEU A 1 112 ? 1.109 -0.815 -18.364 1.00 92.06 112 LEU A C 1
ATOM 898 O O . LEU A 1 112 ? 2.066 -1.450 -18.802 1.00 92.06 112 LEU A O 1
ATOM 902 N N . GLU A 1 113 ? -0.111 -0.911 -18.900 1.00 91.50 113 GLU A N 1
ATOM 903 C CA . GLU A 1 113 ? -0.424 -1.779 -20.048 1.00 91.50 113 GLU A CA 1
ATOM 904 C C . GLU A 1 113 ? 0.301 -1.361 -21.336 1.00 91.50 113 GLU A C 1
ATOM 906 O O . GLU A 1 113 ? 0.603 -2.191 -22.198 1.00 91.50 113 GLU A O 1
ATOM 911 N N . ARG A 1 114 ? 0.606 -0.068 -21.488 1.00 92.44 114 ARG A N 1
ATOM 912 C CA . ARG A 1 114 ? 1.329 0.458 -22.656 1.00 92.44 114 ARG A CA 1
ATOM 913 C C . ARG A 1 114 ? 2.832 0.206 -22.578 1.00 92.44 114 ARG A C 1
ATOM 915 O O . ARG A 1 114 ? 3.509 0.276 -23.611 1.00 92.44 114 ARG A O 1
ATOM 922 N N . GLN A 1 115 ? 3.368 -0.083 -21.392 1.00 88.94 115 GLN A N 1
ATOM 923 C CA . GLN A 1 115 ? 4.795 -0.310 -21.208 1.00 88.94 115 GLN A CA 1
ATOM 924 C C . GLN A 1 115 ? 5.226 -1.663 -21.778 1.00 88.94 115 GLN A C 1
ATOM 926 O O . GLN A 1 115 ? 4.740 -2.726 -21.406 1.00 88.94 115 GLN A O 1
ATOM 931 N N . ARG A 1 116 ? 6.208 -1.620 -22.684 1.00 87.25 116 ARG A N 1
ATOM 932 C CA . ARG A 1 116 ? 6.861 -2.821 -23.237 1.00 87.25 116 ARG A CA 1
ATOM 933 C C . ARG A 1 116 ? 8.131 -3.201 -22.479 1.00 87.25 116 ARG A C 1
ATOM 935 O O . ARG A 1 116 ? 8.599 -4.332 -22.594 1.00 87.25 116 ARG A O 1
ATOM 942 N N . ALA A 1 117 ? 8.691 -2.252 -21.733 1.00 88.19 117 ALA A N 1
ATOM 943 C CA . ALA A 1 117 ? 9.849 -2.466 -20.883 1.00 88.19 117 ALA A CA 1
ATOM 944 C C . ALA A 1 117 ? 9.424 -3.037 -19.518 1.00 88.19 117 ALA A C 1
ATOM 946 O O . ALA A 1 117 ? 8.271 -2.885 -19.109 1.00 88.19 117 ALA A O 1
ATOM 947 N N . PRO A 1 118 ? 10.332 -3.702 -18.789 1.00 89.75 118 PRO A N 1
ATOM 948 C CA . PRO A 1 118 ? 10.083 -4.069 -17.403 1.00 89.75 118 PRO A CA 1
ATOM 949 C C . PRO A 1 118 ? 9.783 -2.849 -16.517 1.00 89.75 118 PRO A C 1
ATOM 951 O O . PRO A 1 118 ? 10.488 -1.846 -16.591 1.00 89.75 118 PRO A O 1
ATOM 954 N N . VAL A 1 119 ? 8.786 -2.959 -15.638 1.00 92.19 119 VAL A N 1
ATOM 955 C CA . VAL A 1 119 ? 8.400 -1.902 -14.690 1.00 92.19 119 VAL A CA 1
ATOM 956 C C . VAL A 1 119 ? 8.486 -2.437 -13.266 1.00 92.19 119 VAL A C 1
ATOM 958 O O . VAL A 1 119 ? 8.096 -3.573 -13.002 1.00 92.19 119 VAL A O 1
ATOM 961 N N . VAL A 1 120 ? 8.983 -1.612 -12.345 1.00 94.19 120 VAL A N 1
ATOM 962 C CA . VAL A 1 120 ? 8.941 -1.875 -10.903 1.00 94.19 120 VAL A CA 1
ATOM 963 C C . VAL A 1 120 ? 8.081 -0.801 -10.256 1.00 94.19 120 VAL A C 1
ATOM 965 O O . VAL A 1 120 ? 8.423 0.378 -10.313 1.00 94.19 120 VAL A O 1
ATOM 968 N N . VAL A 1 121 ? 6.970 -1.203 -9.647 1.00 96.69 121 VAL A N 1
ATOM 969 C CA . VAL A 1 121 ? 6.085 -0.317 -8.891 1.00 96.69 121 VAL A CA 1
ATOM 970 C C . VAL A 1 121 ? 6.420 -0.459 -7.412 1.00 96.69 121 VAL A C 1
ATOM 972 O O . VAL A 1 121 ? 6.230 -1.523 -6.822 1.00 96.69 121 VAL A O 1
ATOM 975 N N . ILE A 1 122 ? 6.911 0.630 -6.818 1.00 97.75 122 ILE A N 1
ATOM 976 C CA . ILE A 1 122 ? 7.152 0.745 -5.378 1.00 97.75 122 ILE A CA 1
ATOM 977 C C . ILE A 1 122 ? 6.045 1.622 -4.801 1.00 97.75 122 ILE A C 1
ATOM 979 O O . ILE A 1 122 ? 5.935 2.790 -5.166 1.00 97.75 122 ILE A O 1
ATOM 983 N N . SER A 1 123 ? 5.201 1.060 -3.940 1.00 97.88 123 SER A N 1
ATOM 984 C CA . SER A 1 123 ? 4.047 1.777 -3.383 1.00 97.88 123 SER A CA 1
ATOM 985 C C . SER A 1 123 ? 3.684 1.236 -1.992 1.00 97.88 123 SER A C 1
ATOM 987 O O . SER A 1 123 ? 4.560 0.822 -1.231 1.00 97.88 123 SER A O 1
ATOM 989 N N . HIS A 1 124 ? 2.408 1.265 -1.635 1.00 98.38 124 HIS A N 1
ATOM 990 C CA . HIS A 1 124 ? 1.897 1.062 -0.290 1.00 98.38 124 HIS A CA 1
ATOM 991 C C . HIS A 1 124 ? 0.881 -0.080 -0.252 1.00 98.38 124 HIS A C 1
ATOM 993 O O . HIS A 1 124 ? 0.545 -0.681 -1.273 1.00 98.38 124 HIS A O 1
ATOM 999 N N . GLN A 1 125 ? 0.411 -0.442 0.938 1.00 97.88 125 GLN A N 1
ATOM 1000 C CA . GLN A 1 125 ? -0.320 -1.689 1.117 1.00 97.88 125 GLN A CA 1
ATOM 1001 C C . GLN A 1 125 ? -1.679 -1.677 0.409 1.00 97.88 125 GLN A C 1
ATOM 1003 O O . GLN A 1 125 ? -2.005 -2.658 -0.255 1.00 97.88 125 GLN A O 1
ATOM 1008 N N . ALA A 1 126 ? -2.487 -0.618 0.541 1.00 98.06 126 ALA A N 1
ATOM 1009 C CA . ALA A 1 126 ? -3.818 -0.600 -0.074 1.00 98.06 126 ALA A CA 1
ATOM 1010 C C . ALA A 1 126 ? -3.741 -0.440 -1.598 1.00 98.06 126 ALA A C 1
ATOM 1012 O O . ALA A 1 126 ? -4.452 -1.131 -2.327 1.00 98.06 126 ALA A O 1
ATOM 1013 N N . VAL A 1 127 ? -2.823 0.404 -2.073 1.00 98.38 127 VAL A N 1
ATOM 1014 C CA . VAL A 1 127 ? -2.585 0.628 -3.506 1.00 98.38 127 VAL A CA 1
ATOM 1015 C C . VAL A 1 127 ? -2.119 -0.646 -4.207 1.00 98.38 127 VAL A C 1
ATOM 1017 O O . VAL A 1 127 ? -2.666 -1.023 -5.242 1.00 98.38 127 VAL A O 1
ATOM 1020 N N . LEU A 1 128 ? -1.143 -1.355 -3.634 1.00 98.25 128 LEU A N 1
ATOM 1021 C CA . LEU A 1 128 ? -0.618 -2.575 -4.250 1.00 98.25 128 LEU A CA 1
ATOM 1022 C C . LEU A 1 128 ? -1.620 -3.720 -4.239 1.00 98.25 128 LEU A C 1
ATOM 1024 O O . LEU A 1 128 ? -1.581 -4.545 -5.140 1.00 98.25 128 LEU A O 1
ATOM 1028 N N . ARG A 1 129 ? -2.539 -3.764 -3.270 1.00 98.31 129 ARG A N 1
ATOM 1029 C CA . ARG A 1 129 ? -3.660 -4.709 -3.311 1.00 98.31 129 ARG A CA 1
ATOM 1030 C C . ARG A 1 129 ? -4.547 -4.477 -4.528 1.00 98.31 129 ARG A C 1
ATOM 1032 O O . ARG A 1 129 ? -4.884 -5.441 -5.202 1.00 98.31 129 ARG A O 1
ATOM 1039 N N . ALA A 1 130 ? -4.892 -3.220 -4.812 1.00 97.75 130 ALA A N 1
ATOM 1040 C CA . ALA A 1 130 ? -5.708 -2.867 -5.972 1.00 97.75 130 ALA A CA 1
ATOM 1041 C C . ALA A 1 130 ? -4.979 -3.174 -7.290 1.00 97.75 130 ALA A C 1
ATOM 1043 O O . ALA A 1 130 ? -5.549 -3.810 -8.172 1.00 97.75 130 ALA A O 1
ATOM 1044 N N . LEU A 1 131 ? -3.697 -2.804 -7.397 1.00 97.06 131 LEU A N 1
ATOM 1045 C CA . LEU A 1 131 ? -2.888 -3.105 -8.583 1.00 97.06 131 LEU A CA 1
ATOM 1046 C C . LEU A 1 131 ? -2.681 -4.610 -8.786 1.00 97.06 131 LEU A C 1
ATOM 1048 O O . LEU A 1 131 ? -2.836 -5.101 -9.899 1.00 97.06 131 LEU A O 1
ATOM 1052 N N . TYR A 1 132 ? -2.358 -5.351 -7.725 1.00 96.88 132 TYR A N 1
ATOM 1053 C CA . TYR A 1 132 ? -2.191 -6.800 -7.807 1.00 96.88 132 TYR A CA 1
ATOM 1054 C C . TYR A 1 132 ? -3.498 -7.490 -8.187 1.00 96.88 132 TYR A C 1
ATOM 1056 O O . TYR A 1 132 ? -3.489 -8.365 -9.044 1.00 96.88 132 TYR A O 1
ATOM 1064 N N . ALA A 1 133 ? -4.623 -7.089 -7.590 1.00 96.56 133 ALA A N 1
ATOM 1065 C CA . ALA A 1 133 ? -5.924 -7.646 -7.934 1.00 96.56 133 ALA A CA 1
ATOM 1066 C C . ALA A 1 133 ? -6.264 -7.458 -9.410 1.00 96.56 133 ALA A C 1
ATOM 1068 O O . ALA A 1 133 ? -6.747 -8.393 -10.036 1.00 96.56 133 ALA A O 1
ATOM 1069 N N . TYR A 1 134 ? -5.956 -6.287 -9.969 1.00 94.31 134 TYR A N 1
ATOM 1070 C CA . TYR A 1 134 ? -6.123 -6.036 -11.394 1.00 94.31 134 TYR A CA 1
ATOM 1071 C C . TYR A 1 134 ? -5.241 -6.963 -12.247 1.00 94.31 134 TYR A C 1
ATOM 1073 O O . TYR A 1 134 ? -5.740 -7.640 -13.139 1.00 94.31 134 TYR A O 1
ATOM 1081 N N . VAL A 1 135 ? -3.940 -7.049 -11.945 1.00 92.12 135 VAL A N 1
ATOM 1082 C CA . VAL A 1 135 ? -2.995 -7.889 -12.710 1.00 92.12 135 VAL A CA 1
ATOM 1083 C C . VAL A 1 135 ? -3.324 -9.384 -12.595 1.00 92.12 135 VAL A C 1
ATOM 1085 O O . VAL A 1 135 ? -3.130 -10.132 -13.550 1.00 92.12 135 VAL A O 1
ATOM 1088 N N . ALA A 1 136 ? -3.821 -9.823 -11.439 1.00 93.50 136 ALA A N 1
ATOM 1089 C CA . ALA A 1 136 ? -4.134 -11.218 -11.141 1.00 93.50 136 ALA A CA 1
ATOM 1090 C C . ALA A 1 136 ? -5.618 -11.586 -11.350 1.00 93.50 136 ALA A C 1
ATOM 1092 O O . ALA A 1 136 ? -6.019 -12.663 -10.906 1.00 93.50 136 ALA A O 1
ATOM 1093 N N . ASP A 1 137 ? -6.412 -10.708 -11.977 1.00 94.94 137 ASP A N 1
ATOM 1094 C CA . ASP A 1 137 ? -7.848 -10.882 -12.258 1.00 94.94 137 ASP A CA 1
ATOM 1095 C C . ASP A 1 137 ? -8.660 -11.346 -11.030 1.00 94.94 137 ASP A C 1
ATOM 1097 O O . ASP A 1 137 ? -9.391 -12.339 -11.045 1.00 94.94 137 ASP A O 1
ATOM 1101 N N . ARG A 1 138 ? -8.458 -10.657 -9.898 1.00 96.69 138 ARG A N 1
ATOM 1102 C CA . ARG A 1 138 ? -9.121 -10.963 -8.623 1.00 96.69 138 ARG A CA 1
ATOM 1103 C C . ARG A 1 138 ? -10.444 -10.204 -8.479 1.00 96.69 138 ARG A C 1
ATOM 1105 O O . ARG A 1 138 ? -10.505 -9.028 -8.843 1.00 96.69 138 ARG A O 1
ATOM 1112 N N . PRO A 1 139 ? -11.474 -10.819 -7.866 1.00 96.62 139 PRO A N 1
ATOM 1113 C CA . PRO A 1 139 ? -12.722 -10.136 -7.536 1.00 96.62 139 PRO A CA 1
ATOM 1114 C C . PRO A 1 139 ? -12.510 -8.904 -6.646 1.00 96.62 139 PRO A C 1
ATOM 1116 O O . PRO A 1 139 ? -11.618 -8.876 -5.792 1.00 96.62 139 PRO A O 1
ATOM 1119 N N . PHE A 1 140 ? -13.380 -7.903 -6.797 1.00 93.69 140 PHE A N 1
ATOM 1120 C CA . PHE A 1 140 ? -13.304 -6.645 -6.049 1.00 93.69 140 PHE A CA 1
ATOM 1121 C C . PHE A 1 140 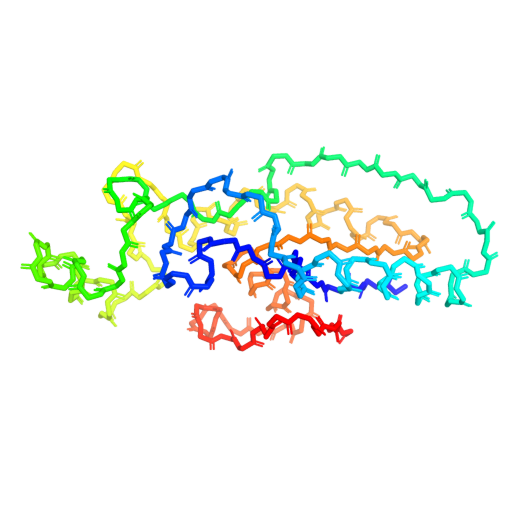? -13.367 -6.845 -4.531 1.00 93.69 140 PHE A C 1
ATOM 1123 O O . PHE A 1 140 ? -12.681 -6.158 -3.774 1.00 93.69 140 PHE A O 1
ATOM 1130 N N . GLU A 1 141 ? -14.160 -7.812 -4.080 1.00 93.69 141 GLU A N 1
ATOM 1131 C CA . GLU A 1 141 ? -14.375 -8.128 -2.671 1.00 93.69 141 GLU A CA 1
ATOM 1132 C C . GLU A 1 141 ? -13.102 -8.659 -1.997 1.00 93.69 141 GLU A C 1
ATOM 1134 O O . GLU A 1 141 ? -12.923 -8.489 -0.790 1.00 93.69 141 GLU A O 1
ATOM 1139 N N . GLU A 1 142 ? -12.187 -9.261 -2.764 1.00 96.50 142 GLU A N 1
ATOM 1140 C CA . GLU A 1 142 ? -10.919 -9.775 -2.245 1.00 96.50 142 GLU A CA 1
ATOM 1141 C C . GLU A 1 142 ? -9.883 -8.662 -2.044 1.00 96.50 142 GLU A C 1
ATOM 1143 O O . GLU A 1 142 ? -9.046 -8.769 -1.142 1.00 96.50 142 GLU A O 1
ATOM 1148 N N . ILE A 1 143 ? -9.957 -7.568 -2.819 1.00 97.44 143 ILE A N 1
ATOM 1149 C CA . ILE A 1 143 ? -8.943 -6.496 -2.864 1.00 97.44 143 ILE A CA 1
ATOM 1150 C C . ILE A 1 143 ? -8.500 -6.051 -1.463 1.00 97.44 143 ILE A C 1
ATOM 1152 O O . ILE A 1 143 ? -7.301 -6.096 -1.169 1.00 97.44 143 ILE A O 1
ATOM 1156 N N . PRO A 1 144 ? -9.396 -5.677 -0.528 1.00 97.94 144 PRO A N 1
ATOM 1157 C CA . PRO A 1 144 ? -8.976 -5.147 0.768 1.00 97.94 144 PRO A CA 1
ATOM 1158 C C . PRO A 1 144 ? -8.292 -6.177 1.683 1.00 97.94 144 PRO A C 1
ATOM 1160 O O . PRO A 1 144 ? -7.793 -5.810 2.763 1.00 97.94 144 PRO A O 1
ATOM 1163 N N . HIS A 1 145 ? -8.283 -7.449 1.287 1.00 96.94 145 HIS A N 1
ATOM 1164 C CA . HIS A 1 145 ? -7.850 -8.598 2.074 1.00 96.94 145 HIS A CA 1
ATOM 1165 C C . HIS A 1 145 ? -6.613 -9.300 1.508 1.00 96.94 145 HIS A C 1
ATOM 1167 O O . HIS A 1 145 ? -5.990 -10.058 2.245 1.00 96.94 145 HIS A O 1
ATOM 1173 N N . ILE A 1 146 ? -6.201 -8.991 0.275 1.00 97.06 146 ILE A N 1
ATOM 1174 C CA . ILE A 1 146 ? -4.995 -9.560 -0.340 1.00 97.06 146 ILE A CA 1
ATOM 1175 C C . ILE A 1 146 ? -3.758 -9.282 0.527 1.00 97.06 146 ILE A C 1
ATOM 1177 O O . ILE A 1 146 ? -3.530 -8.166 1.016 1.00 97.06 146 ILE A O 1
ATOM 1181 N N . GLU A 1 147 ? -2.940 -10.309 0.734 1.00 96.06 147 GLU A N 1
ATOM 1182 C CA . GLU A 1 147 ? -1.694 -10.188 1.480 1.00 96.06 147 GLU A CA 1
ATOM 1183 C C . GLU A 1 147 ? -0.590 -9.618 0.590 1.00 96.06 147 GLU A C 1
ATOM 1185 O O . GLU A 1 147 ? -0.201 -10.222 -0.403 1.00 96.06 147 GLU A O 1
ATOM 1190 N N . ILE A 1 148 ? -0.067 -8.450 0.974 1.00 96.94 148 ILE A N 1
ATOM 1191 C CA . ILE A 1 148 ? 1.111 -7.826 0.359 1.00 96.94 148 ILE A CA 1
ATOM 1192 C C . ILE A 1 148 ? 2.128 -7.552 1.483 1.00 96.94 148 ILE A C 1
ATOM 1194 O O . ILE A 1 148 ? 2.086 -6.486 2.121 1.00 96.94 148 ILE A O 1
ATOM 1198 N N . PRO A 1 149 ? 2.995 -8.529 1.807 1.00 97.44 149 PRO A N 1
ATOM 1199 C CA . PRO A 1 149 ? 3.969 -8.399 2.885 1.00 97.44 149 PRO A CA 1
ATOM 1200 C C . PRO A 1 149 ? 5.014 -7.313 2.604 1.00 97.44 149 PRO A C 1
ATOM 1202 O O . PRO A 1 149 ? 5.309 -6.983 1.454 1.00 97.44 149 PRO A O 1
ATOM 1205 N N . LEU A 1 150 ? 5.606 -6.763 3.667 1.00 97.94 150 LEU A N 1
ATOM 1206 C CA . LEU A 1 150 ? 6.803 -5.933 3.532 1.00 97.94 150 LEU A CA 1
ATOM 1207 C C . LEU A 1 150 ? 7.971 -6.763 2.987 1.00 97.94 150 LEU A C 1
ATOM 1209 O O . LEU A 1 150 ? 8.029 -7.984 3.142 1.00 97.94 150 LEU A O 1
ATOM 1213 N N . HIS A 1 151 ? 8.912 -6.064 2.355 1.00 98.00 151 HIS A N 1
ATOM 1214 C CA . HIS A 1 151 ? 10.183 -6.618 1.880 1.00 98.00 151 HIS A CA 1
ATOM 1215 C C . HIS A 1 151 ? 10.059 -7.807 0.911 1.00 98.00 151 HIS A C 1
ATOM 1217 O O . HIS A 1 151 ? 10.977 -8.617 0.794 1.00 98.00 151 HIS A O 1
ATOM 1223 N N . THR A 1 152 ? 8.938 -7.898 0.194 1.00 97.69 152 THR A N 1
ATOM 1224 C CA . THR A 1 152 ? 8.623 -8.987 -0.738 1.00 97.69 152 THR A CA 1
ATOM 1225 C C . THR A 1 152 ? 8.271 -8.409 -2.101 1.00 97.69 152 THR A C 1
ATOM 1227 O O . THR A 1 152 ? 7.527 -7.436 -2.187 1.00 97.69 152 THR A O 1
ATOM 1230 N N . ILE A 1 153 ? 8.809 -9.012 -3.161 1.00 95.94 153 ILE A N 1
ATOM 1231 C CA . ILE A 1 153 ? 8.457 -8.683 -4.545 1.00 95.94 153 ILE A CA 1
ATOM 1232 C C . ILE A 1 153 ? 7.390 -9.674 -5.001 1.00 95.94 153 ILE A C 1
ATOM 1234 O O . ILE A 1 153 ? 7.557 -10.880 -4.815 1.00 95.94 153 ILE A O 1
ATOM 1238 N N . VAL A 1 154 ? 6.319 -9.159 -5.593 1.00 93.44 154 VAL A N 1
ATOM 1239 C CA . VAL A 1 154 ? 5.233 -9.941 -6.188 1.00 93.44 154 VAL A CA 1
ATOM 1240 C C . VAL A 1 154 ? 5.294 -9.773 -7.707 1.00 93.44 154 VAL A C 1
ATOM 1242 O O . VAL A 1 154 ? 5.500 -8.656 -8.195 1.00 93.44 154 VAL A O 1
ATOM 1245 N N . GLU A 1 155 ? 5.160 -10.889 -8.429 1.00 83.75 155 GLU A N 1
ATOM 1246 C CA . GLU A 1 155 ? 5.131 -10.973 -9.899 1.00 83.75 155 GLU A CA 1
ATOM 1247 C C . GLU A 1 155 ? 3.781 -11.504 -10.385 1.00 83.75 155 GLU A C 1
ATOM 1249 O O . GLU A 1 155 ? 3.208 -12.371 -9.681 1.00 83.75 155 GLU A O 1
#

pLDDT: mean 94.81, std 5.93, range [60.69, 98.56]

InterPro domains:
  IPR001345 Phosphoglycerate/bisphosphoglycerate mutase, active site [PS00175] (4-13)
  IPR003094 Fructose-2,6-bisphosphatase [PTHR10606] (1-155)
  IPR013078 Histidine phosphatase superfamily, clade-1 [PF00300] (2-41)
  IPR013078 Histidine phosphatase superfamily, clade-1 [PF00300] (49-153)
  IPR013078 Histidine phosphatase superfamily, clade-1 [SM00855] (1-131)
  IPR013078 Histidine phosphatase superfamily, clade-1 [cd07067] (2-155)
  IPR029033 Histidine phosphatase superfamily [G3DSA:3.40.50.1240] (1-47)
  IPR029033 Histidine phosphatase superfamily [G3DSA:3.40.50.1240] (48-155)
  IPR029033 Histidine phosphatase superfamily [SSF53254] (2-154)

Foldseek 3Di:
DEKEAEQFAFPCNVVQFPADDGDHDPRSVVLVVVVVVVCCVVQVDDDDDDDDDPLQADWFLAVRGGHHLVCCCVVPVVLNVQCVVQVQPRAHDRTGGLVRSLVSCVVVVVVVVVDPGYHYDYGHDLNSLSVVCVVVVHDSSCSVPDDRDHSDMDD

Sequence (155 aa):
PILLTRHGESLDNVRGRIGGDSTLSDAGELYAKKLANFVEKRMKSERAACVQWRALDEINAGVCDGVTYEEIKKNMPEEYESRKKDKLCYRYPRGESYLDVIQRLEPLIIELERQRAPVVVISHQAVLRALYAYVADRPFEEIPHIEIPLHTIVE

Secondary structure (DSSP, 8-state):
-EEEEEPP-BHHHHHTB-S--PPBPHHHHHHHHHHHHHHHHHTTT--PPP---GGGSPP--GGGTT-BHHHHHHH-HHHHHHHHH-TTT---TTS--HHHHHHHHHHHHHHHHH--S-EEEEE-HHHHHHHHHHHTT--GGGGGG----TT-EE-

Organism: Opuntia streptacantha (NCBI:txid393608)

Radius of gyration: 16.24 Å; chains: 1; bounding box: 40×24×44 Å